Protein AF-A0A0J7KAP9-F1 (afdb_monomer_lite)

Organism: Lasius niger (NCBI:txid67767)

Structure (mmCIF, N/CA/C/O backbone):
data_AF-A0A0J7KAP9-F1
#
_entry.id   AF-A0A0J7KAP9-F1
#
loop_
_atom_site.group_PDB
_atom_site.id
_atom_site.type_symbol
_atom_site.label_atom_id
_atom_site.label_alt_id
_atom_site.label_comp_id
_atom_site.label_asym_id
_atom_site.label_entity_id
_atom_site.label_seq_id
_atom_site.pdbx_PDB_ins_code
_atom_site.Cartn_x
_atom_site.Cartn_y
_atom_site.Cartn_z
_atom_site.occupancy
_atom_site.B_iso_or_equiv
_atom_site.auth_seq_id
_atom_site.auth_comp_id
_atom_site.auth_asym_id
_atom_site.auth_atom_id
_atom_site.pdbx_PDB_model_num
ATOM 1 N N . MET A 1 1 ? 21.475 -1.399 -19.227 1.00 55.06 1 MET A N 1
ATOM 2 C CA . MET A 1 1 ? 21.224 -2.836 -18.909 1.00 55.06 1 MET A CA 1
ATOM 3 C C . MET A 1 1 ? 21.683 -3.877 -19.968 1.00 55.06 1 MET A C 1
ATOM 5 O O . MET A 1 1 ? 21.283 -3.796 -21.127 1.00 55.06 1 MET A O 1
ATOM 9 N N . ASN A 1 2 ? 22.449 -4.912 -19.564 1.00 59.53 2 ASN A N 1
ATOM 10 C CA . ASN A 1 2 ? 22.803 -6.108 -20.377 1.00 59.53 2 ASN A CA 1
ATOM 11 C C . ASN A 1 2 ? 21.546 -6.953 -20.723 1.00 59.53 2 ASN A C 1
ATOM 13 O O . ASN A 1 2 ? 20.653 -7.090 -19.885 1.00 59.53 2 ASN A O 1
ATOM 17 N N . LYS A 1 3 ? 21.489 -7.553 -21.929 1.00 61.97 3 LYS A N 1
ATOM 18 C CA . LYS A 1 3 ? 20.431 -8.476 -22.405 1.00 61.97 3 LYS A CA 1
ATOM 19 C C . LYS A 1 3 ? 19.993 -9.514 -21.360 1.00 61.97 3 LYS A C 1
ATOM 21 O O . LYS A 1 3 ? 18.807 -9.812 -21.276 1.00 61.97 3 LYS A O 1
ATOM 26 N N . GLN A 1 4 ? 20.918 -10.032 -20.551 1.00 55.69 4 GLN A N 1
ATOM 27 C CA . GLN A 1 4 ? 20.610 -11.029 -19.521 1.00 55.69 4 GLN A CA 1
ATOM 28 C C . GLN A 1 4 ? 19.721 -10.476 -18.394 1.00 55.69 4 GLN A C 1
ATOM 30 O O . GLN A 1 4 ? 18.744 -11.119 -18.026 1.00 55.69 4 GLN A O 1
ATOM 35 N N . ARG A 1 5 ? 19.991 -9.259 -17.901 1.00 61.78 5 ARG A N 1
ATOM 36 C CA . ARG A 1 5 ? 19.169 -8.618 -16.857 1.00 61.78 5 ARG A CA 1
ATOM 37 C C . ARG A 1 5 ? 17.787 -8.215 -17.374 1.00 61.78 5 ARG A C 1
ATOM 39 O O . ARG A 1 5 ? 16.811 -8.386 -16.654 1.00 61.78 5 ARG A O 1
ATOM 46 N N . LYS A 1 6 ? 17.685 -7.778 -18.640 1.00 60.56 6 LYS A N 1
ATOM 47 C CA . LYS A 1 6 ? 16.377 -7.528 -19.282 1.00 60.56 6 LYS A CA 1
ATOM 48 C C . LYS A 1 6 ? 15.519 -8.790 -19.286 1.00 60.56 6 LYS A C 1
ATOM 50 O O . LYS A 1 6 ? 14.348 -8.731 -18.946 1.00 60.56 6 LYS A O 1
ATOM 55 N N . ARG A 1 7 ? 16.113 -9.927 -19.658 1.00 62.59 7 ARG A N 1
ATOM 56 C CA . ARG A 1 7 ? 15.404 -11.206 -19.752 1.00 62.59 7 ARG A CA 1
ATOM 57 C C . ARG A 1 7 ? 14.935 -11.720 -18.389 1.00 62.59 7 ARG A C 1
ATOM 59 O O . ARG A 1 7 ? 13.827 -12.226 -18.311 1.00 62.59 7 ARG A O 1
ATOM 66 N N . ILE A 1 8 ? 15.751 -11.556 -17.345 1.00 68.25 8 ILE A N 1
ATOM 67 C CA . ILE A 1 8 ? 15.368 -11.904 -15.968 1.00 68.25 8 ILE A CA 1
ATOM 68 C C . ILE A 1 8 ? 14.196 -11.030 -15.521 1.00 68.25 8 ILE A C 1
ATOM 70 O O . ILE A 1 8 ? 13.169 -11.570 -15.152 1.00 68.25 8 ILE A O 1
ATOM 74 N N . PHE A 1 9 ? 14.291 -9.703 -15.657 1.00 69.06 9 PHE A N 1
ATOM 75 C CA . PHE A 1 9 ? 13.201 -8.805 -15.259 1.00 69.06 9 PHE A CA 1
ATOM 76 C C . PHE A 1 9 ? 11.869 -9.144 -15.942 1.00 69.06 9 PHE A C 1
ATOM 78 O O . PHE A 1 9 ? 10.844 -9.226 -15.278 1.00 69.06 9 PHE A O 1
ATOM 85 N N . MET A 1 10 ? 11.889 -9.376 -17.258 1.00 67.06 10 MET A N 1
ATOM 86 C CA . MET A 1 10 ? 10.682 -9.739 -18.008 1.00 67.06 10 MET A CA 1
ATOM 87 C C . MET A 1 10 ? 10.090 -11.065 -17.514 1.00 67.06 10 MET A C 1
ATOM 89 O O . MET A 1 10 ? 8.879 -11.184 -17.394 1.00 67.06 10 MET A O 1
ATOM 93 N N . HIS A 1 11 ? 10.938 -12.047 -17.195 1.00 70.38 11 HIS A N 1
ATOM 94 C CA . HIS A 1 11 ? 10.494 -13.338 -16.676 1.00 70.38 11 HIS A CA 1
ATOM 95 C C . HIS A 1 11 ? 9.928 -13.248 -15.252 1.00 70.38 11 HIS A C 1
ATOM 97 O O . HIS A 1 11 ? 8.868 -13.806 -14.990 1.00 70.38 11 HIS A O 1
ATOM 103 N N . GLU A 1 12 ? 10.596 -12.518 -14.357 1.00 73.31 12 GLU A N 1
ATOM 104 C CA . GLU A 1 12 ? 10.139 -12.332 -12.975 1.00 73.31 12 GLU A CA 1
ATOM 105 C C . GLU A 1 12 ? 8.820 -11.558 -12.931 1.00 73.31 12 GLU A C 1
ATOM 107 O O . GLU A 1 12 ? 7.891 -11.966 -12.246 1.00 73.31 12 GLU A O 1
ATOM 112 N N . MET A 1 13 ? 8.701 -10.487 -13.720 1.00 73.19 13 MET A N 1
ATOM 113 C CA . MET A 1 13 ? 7.491 -9.666 -13.787 1.00 73.19 13 MET A CA 1
ATOM 114 C C . MET A 1 13 ? 6.291 -10.432 -14.363 1.00 73.19 13 MET A C 1
ATOM 116 O O . MET A 1 13 ? 5.164 -10.225 -13.922 1.00 73.19 13 MET A O 1
ATOM 120 N N . LEU A 1 14 ? 6.523 -11.327 -15.331 1.00 69.25 14 LEU A N 1
ATOM 121 C CA . LEU A 1 14 ? 5.494 -12.233 -15.852 1.00 69.25 14 LEU A CA 1
ATOM 122 C C . LEU A 1 14 ? 4.899 -13.105 -14.741 1.00 69.25 14 LEU A C 1
ATOM 124 O O . LEU A 1 14 ? 3.679 -13.185 -14.618 1.00 69.25 14 LEU A O 1
ATOM 128 N N . LEU A 1 15 ? 5.762 -13.723 -13.931 1.00 70.25 15 LEU A N 1
ATOM 129 C CA . LEU A 1 15 ? 5.352 -14.624 -12.854 1.00 70.25 15 LEU A CA 1
ATOM 130 C C . LEU A 1 15 ? 4.728 -13.874 -11.675 1.00 70.25 15 LEU A C 1
ATOM 132 O O . LEU A 1 15 ? 3.750 -14.334 -11.099 1.00 70.25 15 LEU A O 1
ATOM 136 N N . SER A 1 16 ? 5.282 -12.723 -11.302 1.00 79.81 16 SER A N 1
ATOM 137 C CA . SER A 1 16 ? 4.894 -12.019 -10.080 1.00 79.81 16 SER A CA 1
ATOM 138 C C . SER A 1 16 ? 3.652 -11.142 -10.236 1.00 79.81 16 SER A C 1
ATOM 140 O O . SER A 1 16 ? 2.957 -10.877 -9.257 1.00 79.81 16 SER A O 1
ATOM 142 N N . LEU A 1 17 ? 3.343 -10.672 -11.448 1.00 84.69 17 LEU A N 1
ATOM 143 C CA . LEU A 1 17 ? 2.133 -9.885 -11.704 1.00 84.69 17 LEU A CA 1
ATOM 144 C C . LEU A 1 17 ? 0.917 -10.756 -12.055 1.00 84.69 17 LEU A C 1
ATOM 146 O O . LEU A 1 17 ? -0.184 -10.221 -12.176 1.00 84.69 17 LEU A O 1
ATOM 150 N N . PHE A 1 18 ? 1.100 -12.073 -12.223 1.00 80.00 18 PHE A N 1
ATOM 151 C CA . PHE A 1 18 ? 0.049 -13.071 -12.485 1.00 80.00 18 PHE A CA 1
ATOM 152 C C . PHE A 1 18 ? -0.913 -12.732 -13.640 1.00 80.00 18 PHE A C 1
ATOM 154 O O . PHE A 1 18 ? -2.044 -13.229 -13.714 1.00 80.00 18 PHE A O 1
ATOM 161 N N . TYR A 1 19 ? -0.512 -11.848 -14.559 1.00 79.06 19 TYR A N 1
ATOM 162 C CA . TYR A 1 19 ? -1.392 -11.410 -15.639 1.00 79.06 19 TYR A CA 1
ATOM 163 C C . TYR A 1 19 ? -1.539 -12.491 -16.719 1.00 79.06 19 TYR A C 1
ATOM 165 O O . TYR A 1 19 ? -2.543 -12.516 -17.432 1.00 79.06 19 TYR A O 1
ATOM 173 N N . GLU A 1 20 ? -0.577 -13.412 -16.828 1.00 81.12 20 GLU A N 1
ATOM 174 C CA . GLU A 1 20 ? -0.687 -14.573 -17.710 1.00 81.12 20 GLU A CA 1
ATOM 175 C C . GLU A 1 20 ? -1.825 -15.494 -17.261 1.00 81.12 20 GLU A C 1
ATOM 177 O O . GLU A 1 20 ? -2.680 -15.848 -18.075 1.00 81.12 20 GLU A O 1
ATOM 182 N N . GLU A 1 21 ? -1.895 -15.819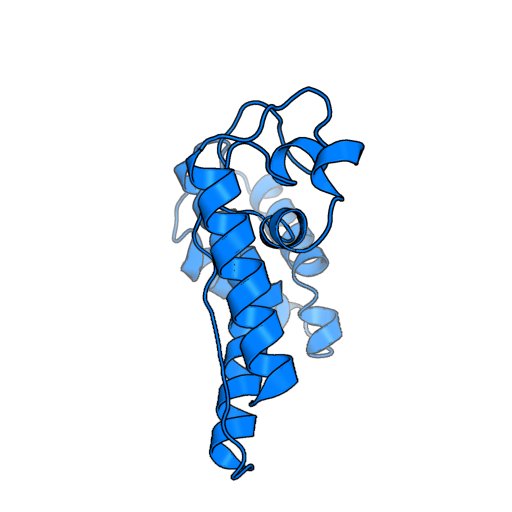 -15.970 1.00 80.06 21 GLU A N 1
ATOM 183 C CA . GLU A 1 21 ? -2.952 -16.636 -15.378 1.00 80.06 21 GLU A CA 1
ATOM 184 C C . GLU A 1 21 ? -4.294 -15.907 -15.413 1.00 80.06 21 GLU A C 1
ATOM 186 O O . GLU A 1 21 ? -5.300 -16.482 -15.845 1.00 80.06 21 GLU A O 1
ATOM 191 N N . ARG A 1 22 ? -4.304 -14.627 -15.014 1.00 78.75 22 ARG A N 1
ATOM 192 C CA . ARG A 1 22 ? -5.512 -13.793 -14.969 1.00 78.75 22 ARG A CA 1
ATOM 193 C C . ARG A 1 22 ? -6.182 -13.681 -16.336 1.00 78.75 22 ARG A C 1
ATOM 195 O O . ARG A 1 22 ? -7.397 -13.841 -16.430 1.00 78.75 22 ARG A O 1
ATOM 202 N N . TYR A 1 23 ? -5.402 -13.442 -17.391 1.00 82.06 23 TYR A N 1
ATOM 203 C CA . TYR A 1 23 ? -5.923 -13.237 -18.747 1.00 82.06 23 TYR A CA 1
ATOM 204 C C . TYR A 1 23 ? -5.770 -14.460 -19.663 1.00 82.06 23 TYR A C 1
ATOM 206 O O . TYR A 1 23 ? -6.131 -14.400 -20.838 1.00 82.06 23 TYR A O 1
ATOM 214 N N . ARG A 1 24 ? -5.280 -15.592 -19.136 1.00 84.12 24 ARG A N 1
ATOM 215 C CA . ARG A 1 24 ? -5.049 -16.853 -19.868 1.00 84.12 24 ARG A CA 1
ATOM 216 C C . ARG A 1 24 ? -4.224 -16.656 -21.145 1.00 84.12 24 ARG A C 1
ATOM 218 O O . ARG A 1 24 ? -4.548 -17.214 -22.198 1.00 84.12 24 ARG A O 1
ATOM 225 N N . LEU A 1 25 ? -3.165 -15.856 -21.057 1.00 81.81 25 LEU A N 1
ATOM 226 C CA . LEU A 1 25 ? -2.352 -15.473 -22.211 1.00 81.81 25 LEU A CA 1
ATOM 227 C C . LEU A 1 25 ? -1.444 -16.624 -22.644 1.00 81.81 25 LEU A C 1
ATOM 229 O O . LEU A 1 25 ? -0.572 -17.054 -21.904 1.00 81.81 25 LEU A O 1
ATOM 233 N N . ARG A 1 26 ? -1.625 -17.123 -23.869 1.00 80.19 26 ARG A N 1
ATOM 234 C CA . ARG A 1 26 ? -0.808 -18.229 -24.412 1.00 80.19 26 ARG A CA 1
ATOM 235 C C . ARG A 1 26 ? 0.227 -17.766 -25.433 1.00 80.19 26 ARG A C 1
ATOM 237 O O . ARG A 1 26 ? 1.193 -18.484 -25.686 1.00 80.19 26 ARG A O 1
ATOM 244 N N . ASP A 1 27 ? 0.017 -16.586 -26.009 1.00 87.62 27 ASP A N 1
ATOM 245 C CA . ASP A 1 27 ? 0.871 -16.021 -27.044 1.00 87.62 27 ASP A CA 1
ATOM 246 C C . ASP A 1 27 ? 2.095 -15.321 -26.436 1.00 87.62 27 ASP A C 1
ATOM 248 O O . ASP A 1 27 ? 1.970 -14.398 -25.631 1.00 87.62 27 ASP A O 1
ATOM 252 N N . ALA A 1 28 ? 3.289 -15.780 -26.813 1.00 84.75 28 ALA A N 1
ATOM 253 C CA . ALA A 1 28 ? 4.538 -15.270 -26.260 1.00 84.75 28 ALA A CA 1
ATOM 254 C C . ALA A 1 28 ? 4.839 -13.831 -26.687 1.00 84.75 28 ALA A C 1
ATOM 256 O O . ALA A 1 28 ? 5.349 -13.061 -25.877 1.00 84.75 28 ALA A O 1
ATOM 257 N N . GLN A 1 29 ? 4.503 -13.465 -27.925 1.00 86.44 29 GLN A N 1
ATOM 258 C CA . GLN A 1 29 ? 4.747 -12.121 -28.430 1.00 86.44 29 GLN A CA 1
ATOM 259 C C . GLN A 1 29 ? 3.874 -11.112 -27.682 1.00 86.44 29 GLN A C 1
ATOM 261 O O . GLN A 1 29 ? 4.368 -10.091 -27.212 1.00 86.44 29 GLN A O 1
ATOM 266 N N . PHE A 1 30 ? 2.598 -11.431 -27.491 1.00 86.50 30 PHE A N 1
ATOM 267 C CA . PHE A 1 30 ? 1.674 -10.578 -26.761 1.00 86.50 30 PHE A CA 1
ATOM 268 C C . PHE A 1 30 ? 2.066 -10.429 -25.282 1.00 86.50 30 PHE A C 1
ATOM 270 O O . PHE A 1 30 ? 1.983 -9.338 -24.717 1.00 86.50 30 PHE A O 1
ATOM 277 N N . ARG A 1 31 ? 2.577 -11.497 -24.650 1.00 85.62 31 ARG A N 1
ATOM 278 C CA . ARG A 1 31 ? 3.150 -11.419 -23.294 1.00 85.62 31 ARG A CA 1
ATOM 279 C C . ARG A 1 31 ? 4.343 -10.465 -23.218 1.00 85.62 31 ARG A C 1
ATOM 281 O O . ARG A 1 31 ? 4.411 -9.672 -22.276 1.00 85.62 31 ARG A O 1
ATOM 288 N N . ASP A 1 32 ? 5.241 -10.519 -24.201 1.00 86.19 32 ASP A N 1
ATOM 289 C CA . ASP A 1 32 ? 6.398 -9.624 -24.292 1.00 86.19 32 ASP A CA 1
ATOM 290 C C . ASP A 1 32 ? 5.975 -8.168 -24.545 1.00 86.19 32 ASP A C 1
ATOM 292 O O . ASP A 1 32 ? 6.578 -7.245 -23.990 1.00 86.19 32 ASP A O 1
ATOM 296 N N . GLU A 1 33 ? 4.923 -7.943 -25.337 1.00 89.56 33 GLU A N 1
ATOM 297 C CA . GLU A 1 33 ? 4.340 -6.619 -25.591 1.00 89.56 33 GLU A CA 1
ATOM 298 C C . GLU A 1 33 ? 3.733 -6.009 -24.319 1.00 89.56 33 GLU A C 1
ATOM 300 O O . GLU A 1 33 ? 4.012 -4.846 -24.002 1.00 89.56 33 GLU A O 1
ATOM 305 N N . ILE A 1 34 ? 2.974 -6.793 -23.546 1.00 89.25 34 ILE A N 1
ATOM 306 C CA . ILE A 1 34 ? 2.421 -6.363 -22.252 1.00 89.25 34 ILE A CA 1
ATOM 307 C C . ILE A 1 34 ? 3.549 -6.033 -21.280 1.00 89.25 34 ILE A C 1
ATOM 309 O O . ILE A 1 34 ? 3.595 -4.926 -20.746 1.00 89.25 34 ILE A O 1
ATOM 313 N N . SER A 1 35 ? 4.498 -6.953 -21.100 1.00 88.25 35 SER A N 1
ATOM 314 C CA . SER A 1 35 ? 5.648 -6.733 -20.225 1.00 88.25 35 SER A CA 1
ATOM 315 C C . SER A 1 35 ? 6.438 -5.479 -20.630 1.00 88.25 35 SER A C 1
ATOM 317 O O . SER A 1 35 ? 6.801 -4.652 -19.793 1.00 88.25 35 SER A O 1
ATOM 319 N N . SER A 1 36 ? 6.671 -5.282 -21.929 1.00 90.12 36 SER A N 1
ATOM 320 C CA . SER A 1 36 ? 7.369 -4.094 -22.430 1.00 90.12 36 SER A CA 1
ATOM 321 C C . SER A 1 36 ? 6.591 -2.809 -22.147 1.00 90.12 36 SER A C 1
ATOM 323 O O . SER A 1 36 ? 7.199 -1.785 -21.829 1.00 90.12 36 SER A O 1
ATOM 325 N N . SER A 1 37 ? 5.261 -2.861 -22.230 1.00 92.94 37 SER A N 1
ATOM 326 C CA . SER A 1 37 ? 4.379 -1.727 -21.943 1.00 92.94 37 SER A CA 1
ATOM 327 C C . SER A 1 37 ? 4.382 -1.368 -20.459 1.00 92.94 37 SER A C 1
ATOM 329 O O . SER A 1 37 ? 4.584 -0.201 -20.130 1.00 92.94 37 SER A O 1
ATOM 331 N N . ILE A 1 38 ? 4.270 -2.362 -19.570 1.00 92.50 38 ILE A N 1
ATOM 332 C CA . ILE A 1 38 ? 4.354 -2.177 -18.112 1.00 92.50 38 ILE A CA 1
ATOM 333 C C . ILE A 1 38 ? 5.710 -1.575 -17.739 1.00 92.50 38 ILE A C 1
ATOM 335 O O . ILE A 1 38 ? 5.777 -0.538 -17.080 1.00 92.50 38 ILE A O 1
ATOM 339 N N . ARG A 1 39 ? 6.807 -2.163 -18.237 1.00 92.25 39 ARG A N 1
ATOM 340 C CA . ARG A 1 39 ? 8.155 -1.641 -17.993 1.00 92.25 39 ARG A CA 1
ATOM 341 C C . ARG A 1 39 ? 8.277 -0.184 -18.430 1.00 92.25 39 ARG A C 1
ATOM 343 O O . ARG A 1 39 ? 8.838 0.628 -17.702 1.00 92.25 39 ARG A O 1
ATOM 350 N N . LYS A 1 40 ? 7.799 0.134 -19.635 1.00 94.75 40 LYS A N 1
ATOM 351 C CA . LYS A 1 40 ? 7.880 1.486 -20.191 1.00 94.75 40 LYS A CA 1
ATOM 352 C C . LYS A 1 40 ? 7.058 2.482 -19.373 1.00 94.75 40 LYS A C 1
ATOM 354 O O . LYS A 1 40 ? 7.496 3.617 -19.238 1.00 94.75 40 LYS A O 1
ATOM 359 N N . PHE A 1 41 ? 5.905 2.075 -18.851 1.00 96.19 41 PHE A N 1
ATOM 360 C CA . PHE A 1 41 ? 5.051 2.936 -18.040 1.00 96.19 41 PHE A CA 1
ATOM 361 C C . PHE A 1 41 ? 5.726 3.330 -16.718 1.00 96.19 41 PHE A C 1
ATOM 363 O O . PHE A 1 41 ? 5.872 4.519 -16.459 1.00 96.19 41 PHE A O 1
ATOM 370 N N . TYR A 1 42 ? 6.213 2.360 -15.936 1.00 95.75 42 TYR A N 1
ATOM 371 C CA . TYR A 1 42 ? 6.782 2.640 -14.607 1.00 95.75 42 TYR A CA 1
ATOM 372 C C . TYR A 1 42 ? 8.255 3.075 -14.634 1.00 95.75 42 TYR A C 1
ATOM 374 O O . TYR A 1 42 ? 8.671 3.895 -13.823 1.00 95.75 42 TYR A O 1
ATOM 382 N N . PHE A 1 43 ? 9.060 2.549 -15.563 1.00 94.38 43 PHE A N 1
ATOM 383 C CA . PHE A 1 43 ? 10.519 2.755 -15.577 1.00 94.38 43 PHE A CA 1
ATOM 384 C C . PHE A 1 43 ? 11.030 3.475 -16.827 1.00 94.38 43 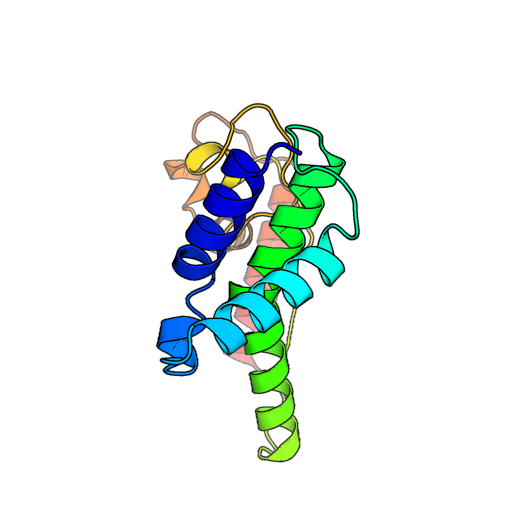PHE A C 1
ATOM 386 O O . PHE A 1 43 ? 12.216 3.791 -16.916 1.00 94.38 43 PHE A O 1
ATOM 393 N N . GLY A 1 44 ? 10.184 3.698 -17.837 1.00 93.19 44 GLY A N 1
ATOM 394 C CA . GLY A 1 44 ? 10.607 4.298 -19.100 1.00 93.19 44 GLY A CA 1
ATOM 395 C C . GLY A 1 44 ? 11.807 3.571 -19.717 1.00 93.19 44 GLY A C 1
ATOM 396 O O . GLY A 1 44 ? 11.764 2.371 -20.011 1.00 93.19 44 GLY A O 1
ATOM 397 N N . SER A 1 45 ? 12.888 4.321 -19.933 1.00 89.75 45 SER A N 1
ATOM 398 C CA . SER A 1 45 ? 14.169 3.813 -20.437 1.00 89.75 45 SER A CA 1
ATOM 399 C C . SER A 1 45 ? 15.230 3.599 -19.356 1.00 89.75 45 SER A C 1
ATOM 401 O O . SER A 1 45 ? 16.346 3.207 -19.695 1.00 89.75 45 SER A O 1
ATOM 403 N N . GLU A 1 46 ? 14.914 3.866 -18.092 1.00 87.94 46 GLU A N 1
ATOM 404 C CA . GLU A 1 46 ? 15.872 3.805 -16.990 1.00 87.94 46 GLU A CA 1
ATOM 405 C C . GLU A 1 46 ? 16.205 2.359 -16.614 1.00 87.94 46 GLU A C 1
ATOM 407 O O . GLU A 1 46 ? 15.442 1.417 -16.873 1.00 87.94 46 GLU A O 1
ATOM 412 N N . ASP A 1 47 ? 17.392 2.171 -16.041 1.00 85.50 47 ASP A N 1
ATOM 413 C CA . ASP A 1 47 ? 17.787 0.887 -15.478 1.00 85.50 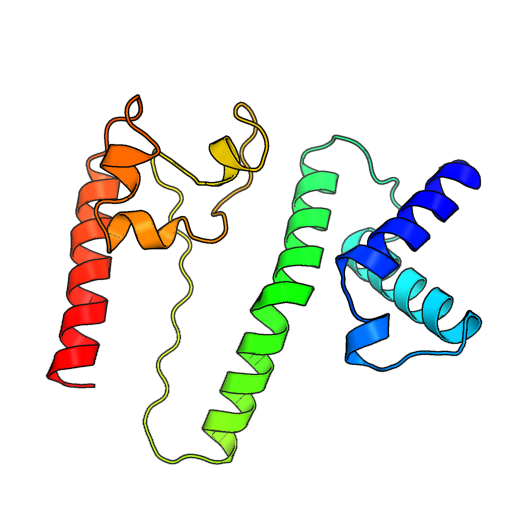47 ASP A CA 1
ATOM 414 C C . ASP A 1 47 ? 17.085 0.701 -14.118 1.00 85.50 47 ASP A C 1
ATOM 416 O O . ASP A 1 47 ? 16.810 1.661 -13.409 1.00 85.50 47 ASP A O 1
ATOM 420 N N . ILE A 1 48 ? 16.754 -0.547 -13.775 1.00 88.06 48 ILE A N 1
ATOM 421 C CA . ILE A 1 48 ? 16.199 -0.879 -12.455 1.00 88.06 48 ILE A CA 1
ATOM 422 C C . ILE A 1 48 ? 17.382 -1.259 -11.574 1.00 88.06 48 ILE A C 1
ATOM 424 O O . ILE A 1 48 ? 18.052 -2.264 -11.841 1.00 88.06 48 ILE A O 1
ATOM 428 N N . ASP A 1 49 ? 17.658 -0.426 -10.580 1.00 88.94 49 ASP A N 1
ATOM 429 C CA . ASP A 1 49 ? 18.758 -0.573 -9.635 1.00 88.94 49 ASP A CA 1
ATOM 430 C C . ASP A 1 49 ? 18.250 -0.551 -8.183 1.00 88.94 49 ASP A C 1
ATOM 432 O O . ASP A 1 49 ? 17.059 -0.718 -7.924 1.00 88.94 49 ASP A O 1
ATOM 436 N N . GLU A 1 50 ? 19.164 -0.422 -7.222 1.00 87.69 50 GLU A N 1
ATOM 437 C CA . GLU A 1 50 ? 18.843 -0.431 -5.790 1.00 87.69 50 GLU A CA 1
ATOM 438 C C . GLU A 1 50 ? 18.495 0.959 -5.234 1.00 87.69 50 GLU A C 1
ATOM 440 O O . GLU A 1 50 ? 18.405 1.121 -4.012 1.00 87.69 50 GLU A O 1
ATOM 445 N N . SER A 1 51 ? 18.321 1.963 -6.101 1.00 92.44 51 SER A N 1
ATOM 446 C CA . SER A 1 51 ? 17.953 3.317 -5.689 1.00 92.44 51 SER A CA 1
ATOM 447 C C . SER A 1 51 ? 16.557 3.373 -5.066 1.00 92.44 51 SER A C 1
ATOM 449 O O . SER A 1 51 ? 15.696 2.515 -5.283 1.00 92.44 51 SER A O 1
ATOM 451 N N . ASP A 1 52 ? 16.316 4.427 -4.288 1.00 92.06 52 ASP A N 1
ATOM 452 C CA . ASP A 1 52 ? 14.991 4.722 -3.742 1.00 92.06 52 ASP A CA 1
ATOM 453 C C . ASP A 1 52 ? 13.968 4.964 -4.851 1.00 92.06 52 ASP A C 1
ATOM 455 O O . ASP A 1 52 ? 12.855 4.451 -4.782 1.00 92.06 52 ASP A O 1
ATOM 459 N N . GLU A 1 53 ? 14.365 5.659 -5.915 1.00 94.12 53 GLU A N 1
ATOM 460 C CA . GLU A 1 53 ? 13.506 5.925 -7.065 1.00 94.12 53 GLU A CA 1
ATOM 461 C C . GLU A 1 53 ? 13.071 4.634 -7.772 1.00 94.12 53 GLU A C 1
ATOM 463 O O . GLU A 1 53 ? 11.878 4.423 -7.999 1.00 94.12 53 GLU A O 1
ATOM 468 N N . ALA A 1 54 ? 14.015 3.738 -8.082 1.00 92.94 54 ALA A N 1
ATOM 469 C CA . ALA A 1 54 ? 13.689 2.451 -8.690 1.00 92.94 54 ALA A CA 1
ATOM 470 C C . ALA A 1 54 ? 12.803 1.604 -7.764 1.00 92.94 54 ALA A C 1
ATOM 472 O O . ALA A 1 54 ? 11.865 0.958 -8.234 1.00 92.94 54 ALA A O 1
ATOM 473 N N . ARG A 1 55 ? 13.048 1.646 -6.449 1.00 91.94 55 ARG A N 1
ATOM 474 C CA . ARG A 1 55 ? 12.234 0.939 -5.456 1.00 91.94 55 ARG A CA 1
ATOM 475 C C . ARG A 1 55 ? 10.792 1.444 -5.425 1.00 91.94 55 ARG A C 1
ATOM 477 O O . ARG A 1 55 ? 9.889 0.618 -5.498 1.00 91.94 55 ARG A O 1
ATOM 484 N N . PHE A 1 56 ? 10.560 2.754 -5.353 1.00 94.56 56 PHE A N 1
ATOM 485 C CA . PHE A 1 56 ? 9.197 3.295 -5.346 1.00 94.56 56 PHE A CA 1
ATOM 486 C C . PHE A 1 56 ? 8.457 3.017 -6.659 1.00 94.56 56 PHE A C 1
ATOM 488 O O . PHE A 1 56 ? 7.302 2.617 -6.613 1.00 94.56 56 PHE A O 1
ATOM 495 N N . LYS A 1 57 ? 9.136 3.048 -7.814 1.00 96.00 57 LYS A N 1
ATOM 496 C CA . LYS A 1 57 ? 8.539 2.617 -9.095 1.00 96.00 57 LYS A CA 1
ATOM 497 C C . LYS A 1 57 ? 8.113 1.144 -9.094 1.00 96.00 57 LYS A C 1
ATOM 499 O O . LYS A 1 57 ? 7.089 0.795 -9.676 1.00 96.00 57 LYS A O 1
ATOM 504 N N . VAL A 1 58 ? 8.886 0.265 -8.446 1.00 92.62 58 VAL A N 1
ATOM 505 C CA . VAL A 1 58 ? 8.489 -1.140 -8.241 1.00 92.62 58 VAL A CA 1
ATOM 506 C C . VAL A 1 58 ? 7.276 -1.227 -7.310 1.00 92.62 58 VAL A C 1
ATOM 508 O O . VAL A 1 58 ? 6.347 -1.973 -7.612 1.00 92.62 58 VAL A O 1
ATOM 511 N N . ILE A 1 59 ? 7.268 -0.468 -6.210 1.00 94.00 59 ILE A N 1
ATOM 512 C CA . ILE A 1 59 ? 6.146 -0.423 -5.260 1.00 94.00 59 ILE A CA 1
ATOM 513 C C . ILE A 1 59 ? 4.865 0.029 -5.967 1.00 94.00 59 ILE A C 1
ATOM 515 O O . ILE A 1 59 ? 3.852 -0.655 -5.840 1.00 94.00 59 ILE A O 1
ATOM 519 N N . ASP A 1 60 ? 4.911 1.102 -6.757 1.00 96.38 60 ASP A N 1
ATOM 520 C CA . ASP A 1 60 ? 3.762 1.607 -7.518 1.00 96.38 60 ASP A CA 1
ATOM 521 C C . ASP A 1 60 ? 3.232 0.543 -8.489 1.00 96.38 60 ASP A C 1
ATOM 523 O O . ASP A 1 60 ? 2.038 0.246 -8.506 1.00 96.38 60 ASP A O 1
ATOM 527 N N . MET A 1 61 ? 4.131 -0.114 -9.232 1.00 95.50 61 MET A N 1
ATOM 528 C CA . MET A 1 61 ? 3.774 -1.176 -10.176 1.00 95.50 61 MET A CA 1
ATOM 529 C C . MET A 1 61 ? 3.021 -2.334 -9.511 1.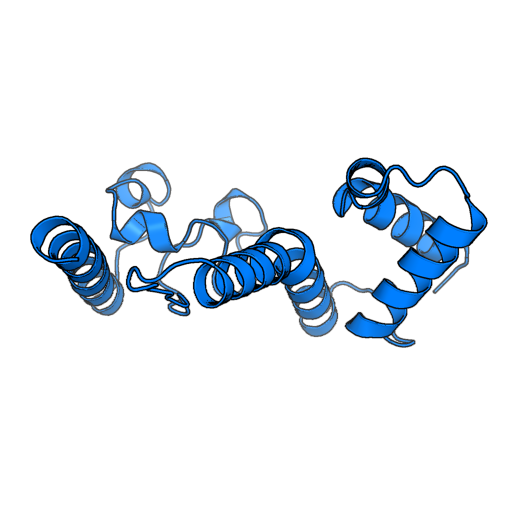00 95.50 61 MET A C 1
ATOM 531 O O . MET A 1 61 ? 2.003 -2.789 -10.034 1.00 95.50 61 MET A O 1
ATOM 535 N N . TYR A 1 62 ? 3.507 -2.831 -8.370 1.00 93.44 62 TYR A N 1
ATOM 536 C CA . TYR A 1 62 ? 2.828 -3.916 -7.658 1.00 93.44 62 TYR A CA 1
ATOM 537 C C . TYR A 1 62 ? 1.561 -3.445 -6.944 1.00 93.44 62 TYR A C 1
ATOM 539 O O . TYR A 1 62 ? 0.573 -4.176 -6.944 1.00 93.44 62 TYR A O 1
ATOM 547 N N . SER A 1 63 ? 1.557 -2.232 -6.386 1.00 95.50 63 SER A N 1
ATOM 548 C CA . SER A 1 63 ? 0.376 -1.655 -5.733 1.00 95.50 63 SER A CA 1
ATOM 549 C C . SER A 1 63 ? -0.785 -1.542 -6.7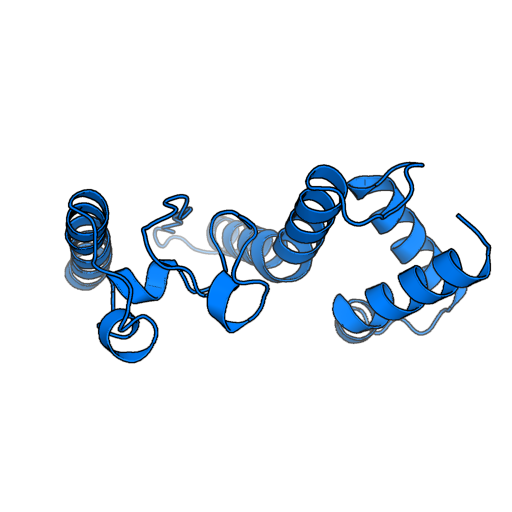19 1.00 95.50 63 SER A C 1
ATOM 551 O O . SER A 1 63 ? -1.902 -1.965 -6.414 1.00 95.50 63 SER A O 1
ATOM 553 N N . ASP A 1 64 ? -0.508 -1.079 -7.939 1.00 95.62 64 ASP A N 1
ATOM 554 C CA . ASP A 1 64 ? -1.505 -0.989 -9.002 1.00 95.62 64 ASP A CA 1
ATOM 555 C C . ASP A 1 64 ? -2.005 -2.357 -9.459 1.00 95.62 64 ASP A C 1
ATOM 557 O O . ASP A 1 64 ? -3.216 -2.571 -9.564 1.00 95.62 64 ASP A O 1
ATOM 561 N N . ALA A 1 65 ? -1.084 -3.291 -9.706 1.00 92.25 65 ALA A N 1
ATOM 562 C CA . ALA A 1 65 ? -1.421 -4.603 -10.243 1.00 92.25 65 ALA A CA 1
ATOM 563 C C . ALA A 1 65 ? -2.191 -5.487 -9.251 1.00 92.25 65 ALA A C 1
ATOM 565 O O . ALA A 1 65 ? -3.105 -6.209 -9.658 1.00 92.25 65 ALA A O 1
ATOM 566 N N . TRP A 1 66 ? -1.814 -5.464 -7.971 1.00 91.81 66 TRP A N 1
ATOM 567 C CA . TRP A 1 66 ? -2.367 -6.370 -6.962 1.00 91.81 66 TRP A CA 1
ATOM 568 C C . TRP A 1 66 ? -3.566 -5.776 -6.219 1.00 91.81 66 TRP A C 1
ATOM 570 O O . TRP A 1 66 ? -4.465 -6.531 -5.849 1.00 91.81 66 TRP A O 1
ATOM 580 N N . PHE A 1 67 ? -3.618 -4.451 -6.031 1.00 94.19 67 PHE A N 1
ATOM 581 C CA . PHE A 1 67 ? -4.613 -3.815 -5.161 1.00 94.19 67 PHE A CA 1
ATOM 582 C C . PHE A 1 67 ? -5.414 -2.708 -5.856 1.00 94.19 67 PHE A C 1
ATOM 584 O O . PHE A 1 67 ? -6.643 -2.814 -5.942 1.00 94.19 67 PHE A O 1
ATOM 591 N N . ASN A 1 68 ? -4.763 -1.660 -6.376 1.00 95.44 68 ASN A N 1
ATOM 592 C CA . ASN A 1 68 ? -5.470 -0.435 -6.772 1.00 95.44 68 ASN A CA 1
ATOM 593 C C . ASN A 1 68 ? -6.382 -0.653 -7.979 1.00 95.44 68 ASN A C 1
ATOM 595 O O . ASN A 1 68 ? -7.540 -0.242 -7.939 1.00 95.44 68 ASN A O 1
ATOM 599 N N . HIS A 1 69 ? -5.905 -1.319 -9.039 1.00 93.81 69 HIS A N 1
ATOM 600 C CA . HIS A 1 69 ? -6.716 -1.507 -10.244 1.00 93.81 69 HIS A CA 1
ATOM 601 C C . HIS A 1 69 ? -7.958 -2.360 -9.956 1.00 93.81 69 HIS A C 1
ATOM 603 O O . HIS A 1 69 ? -9.063 -1.979 -10.325 1.00 93.81 69 HIS A O 1
ATOM 609 N N . GLY A 1 70 ? -7.804 -3.473 -9.231 1.00 93.81 70 GLY A N 1
ATOM 610 C CA . GLY A 1 70 ? -8.940 -4.319 -8.850 1.00 93.81 70 GLY A CA 1
ATOM 611 C C . GLY A 1 70 ? -9.960 -3.583 -7.976 1.00 93.81 70 GLY A C 1
ATOM 612 O O . GLY A 1 70 ? -11.161 -3.706 -8.202 1.00 93.81 70 GLY A O 1
ATOM 613 N N . THR A 1 71 ? -9.480 -2.779 -7.025 1.00 96.19 71 THR A N 1
ATOM 614 C CA . THR A 1 71 ? -10.332 -1.949 -6.162 1.00 96.19 71 THR A CA 1
ATOM 615 C C . THR A 1 71 ? -11.073 -0.885 -6.969 1.00 96.19 71 THR A C 1
ATOM 617 O O . THR A 1 71 ? -12.276 -0.709 -6.794 1.00 96.19 71 THR A O 1
ATOM 620 N N . HIS A 1 72 ? -10.384 -0.213 -7.895 1.00 95.81 72 HIS A N 1
ATOM 621 C CA . HIS A 1 72 ? -10.982 0.782 -8.777 1.00 95.81 72 HIS A CA 1
ATOM 622 C C . HIS A 1 72 ? -12.109 0.185 -9.626 1.00 95.81 72 HIS A C 1
ATOM 624 O O . HIS A 1 72 ? -13.220 0.711 -9.599 1.00 95.81 72 HIS A O 1
ATOM 630 N N . GLU A 1 73 ? -11.850 -0.928 -10.319 1.00 95.81 73 GLU A N 1
ATOM 631 C CA . GLU A 1 73 ? -12.855 -1.611 -11.145 1.00 95.81 73 GLU A CA 1
ATOM 632 C C . GLU A 1 73 ? -14.070 -2.031 -10.308 1.00 95.81 73 GLU A C 1
ATOM 634 O O . GLU A 1 73 ? -15.208 -1.785 -10.700 1.00 95.81 73 GLU A O 1
ATOM 639 N N . ALA A 1 74 ? -13.848 -2.591 -9.112 1.00 95.88 74 ALA A N 1
ATOM 640 C CA . ALA A 1 74 ? -14.934 -2.982 -8.215 1.00 95.88 74 ALA A CA 1
ATOM 641 C C . ALA A 1 74 ? -15.803 -1.786 -7.792 1.00 95.88 74 ALA A C 1
ATOM 643 O O . ALA A 1 74 ? -17.029 -1.883 -7.795 1.00 95.88 74 ALA A O 1
ATOM 644 N N . ILE A 1 75 ? -15.187 -0.645 -7.467 1.00 96.12 75 ILE A N 1
ATOM 645 C CA . ILE A 1 75 ? -15.913 0.584 -7.120 1.00 96.12 75 ILE A CA 1
ATOM 646 C C . ILE A 1 75 ? -16.734 1.087 -8.312 1.00 96.12 75 ILE A C 1
ATOM 648 O O . ILE A 1 75 ? -17.900 1.433 -8.127 1.00 96.12 75 ILE A O 1
ATOM 652 N N . GLN A 1 76 ? -16.164 1.110 -9.524 1.00 96.19 76 GLN A N 1
ATOM 653 C CA . GLN A 1 76 ? -16.900 1.520 -10.728 1.00 96.19 76 GLN A CA 1
ATOM 654 C C . GLN A 1 76 ? -18.119 0.619 -10.968 1.00 96.19 76 GLN A C 1
ATOM 656 O O . GLN A 1 76 ? -19.219 1.122 -11.199 1.00 96.19 76 GLN A O 1
ATOM 661 N N . GLU A 1 77 ? -17.951 -0.698 -10.838 1.00 97.00 77 GLU A N 1
ATOM 662 C CA . GLU A 1 77 ? -19.042 -1.665 -10.978 1.00 97.00 77 GLU A CA 1
ATOM 663 C C . GLU A 1 77 ? -20.123 -1.489 -9.901 1.00 97.00 77 GLU A C 1
ATOM 665 O O . GLU A 1 77 ? -21.315 -1.541 -10.213 1.00 97.00 77 GLU A O 1
ATOM 670 N N . PHE A 1 78 ? -19.750 -1.234 -8.641 1.00 96.56 78 PHE A N 1
ATOM 671 C CA . PHE A 1 78 ? -20.731 -0.974 -7.585 1.00 96.56 78 PHE A CA 1
ATOM 672 C C . PHE A 1 78 ? -21.513 0.314 -7.831 1.00 96.56 78 PHE A C 1
ATOM 674 O O . PHE A 1 78 ? -22.738 0.299 -7.733 1.00 96.56 78 PHE A O 1
ATOM 681 N N . ILE A 1 79 ? -20.839 1.400 -8.215 1.00 95.38 79 ILE A N 1
ATOM 682 C CA . ILE A 1 79 ? -21.495 2.681 -8.509 1.00 95.38 79 ILE A CA 1
ATOM 683 C C . ILE A 1 79 ? -22.446 2.557 -9.708 1.00 95.38 79 ILE A C 1
ATOM 685 O O . ILE A 1 79 ? -23.520 3.155 -9.705 1.00 95.38 79 ILE A O 1
ATOM 689 N N . ALA A 1 80 ? -22.073 1.788 -10.733 1.00 96.38 80 ALA A N 1
ATOM 690 C CA . ALA A 1 80 ? -22.891 1.627 -11.932 1.00 96.38 80 ALA A CA 1
ATOM 691 C C . ALA A 1 80 ? -24.136 0.754 -11.706 1.00 96.38 80 ALA A C 1
ATOM 693 O O . ALA A 1 80 ? -25.167 0.981 -12.342 1.00 96.38 80 ALA A O 1
ATOM 694 N N . ASN A 1 81 ? -24.046 -0.245 -10.822 1.00 96.94 81 ASN A N 1
ATOM 695 C CA . ASN A 1 81 ? -25.048 -1.310 -10.731 1.00 96.94 81 ASN A CA 1
ATOM 696 C C . ASN A 1 81 ? -25.797 -1.378 -9.392 1.00 96.94 81 ASN A C 1
ATOM 698 O O . ASN A 1 81 ? -26.742 -2.161 -9.273 1.00 96.94 81 ASN A O 1
ATOM 702 N N . GLN A 1 82 ? -25.402 -0.606 -8.377 1.00 94.38 82 GLN A N 1
ATOM 703 C CA . GLN A 1 82 ? -26.028 -0.630 -7.054 1.00 94.38 82 GLN A CA 1
ATOM 704 C C . GLN A 1 82 ? -26.532 0.748 -6.629 1.00 94.38 82 GLN A C 1
ATOM 706 O O . GLN A 1 82 ? -26.012 1.785 -7.022 1.00 94.38 82 GLN A O 1
ATOM 711 N N . THR A 1 83 ? -27.567 0.747 -5.789 1.00 94.31 83 THR A N 1
ATOM 712 C CA . THR A 1 83 ? -28.123 1.963 -5.177 1.00 94.31 83 THR A CA 1
ATOM 713 C C . THR A 1 83 ? -27.654 2.172 -3.739 1.00 94.31 83 THR A C 1
ATOM 715 O O . THR A 1 83 ? -27.944 3.211 -3.151 1.00 94.31 83 THR A O 1
ATOM 718 N N . SER A 1 84 ? -26.995 1.173 -3.148 1.00 94.19 84 SER A N 1
ATOM 719 C CA . SER A 1 84 ? -26.450 1.261 -1.794 1.00 94.19 84 SER A CA 1
ATOM 720 C C . SER A 1 84 ? -25.265 2.234 -1.753 1.00 94.19 84 SER A C 1
ATOM 722 O O . SER A 1 84 ? -24.510 2.295 -2.727 1.00 94.19 84 SER A O 1
ATOM 724 N N . PRO A 1 85 ? -25.060 2.971 -0.646 1.00 94.00 85 PRO A N 1
ATOM 725 C CA . PRO A 1 85 ? -23.863 3.786 -0.468 1.00 94.00 85 PRO A CA 1
ATOM 726 C C . PRO A 1 85 ? -22.584 2.945 -0.572 1.00 94.00 85 PRO A C 1
ATOM 728 O O . PRO A 1 85 ? -22.518 1.832 -0.049 1.00 94.00 85 PRO A O 1
ATOM 731 N N . VAL A 1 86 ? -21.563 3.495 -1.231 1.00 94.88 86 VAL A N 1
ATOM 732 C CA . VAL A 1 86 ? -20.227 2.898 -1.334 1.00 94.88 86 VAL A CA 1
ATOM 733 C C . VAL A 1 86 ? -19.251 3.790 -0.579 1.00 94.88 86 VAL A C 1
ATOM 735 O O . VAL A 1 86 ? -19.098 4.964 -0.915 1.00 94.88 86 VAL A O 1
ATOM 738 N N . TYR A 1 87 ? -18.577 3.221 0.419 1.00 94.62 87 TYR A N 1
ATOM 739 C CA . TYR A 1 87 ? -17.539 3.897 1.191 1.00 94.62 87 TYR A CA 1
ATOM 740 C C . TYR A 1 87 ? -16.174 3.334 0.814 1.00 94.62 87 TYR A C 1
ATOM 742 O O . TYR A 1 87 ? -15.969 2.122 0.788 1.00 94.62 87 TYR A O 1
ATOM 750 N N . TYR A 1 88 ? -15.238 4.226 0.516 1.00 94.25 88 TYR A N 1
ATOM 751 C CA . TYR A 1 88 ? -13.870 3.891 0.149 1.00 94.25 88 TYR A CA 1
ATOM 752 C C . TYR A 1 88 ? -12.925 4.795 0.934 1.00 94.25 88 TYR A C 1
ATOM 754 O O . TYR A 1 88 ? -13.121 6.011 0.960 1.00 94.25 88 TYR A O 1
ATOM 762 N N . TYR A 1 89 ? -11.908 4.210 1.564 1.00 94.88 89 TYR A N 1
ATOM 763 C CA . TYR A 1 89 ? -10.858 4.959 2.244 1.00 94.88 89 TYR A CA 1
ATOM 764 C C . TYR A 1 89 ? -9.494 4.636 1.643 1.00 94.88 89 TYR A C 1
ATOM 766 O O . TYR A 1 89 ? -9.251 3.539 1.145 1.00 94.88 89 TYR A O 1
ATOM 774 N N . TYR A 1 90 ? -8.593 5.610 1.730 1.00 95.44 90 TYR A N 1
ATOM 775 C CA . TYR A 1 90 ? -7.191 5.462 1.370 1.00 95.44 90 TYR A CA 1
ATOM 776 C C . TYR A 1 90 ? -6.345 5.677 2.622 1.00 95.44 90 TYR A C 1
ATOM 778 O O . TYR A 1 90 ? -6.313 6.778 3.176 1.00 95.44 90 TYR A O 1
ATOM 786 N N . PHE A 1 91 ? -5.702 4.614 3.100 1.00 97.12 91 PHE A N 1
ATOM 787 C CA . PHE A 1 91 ? -4.878 4.669 4.301 1.00 97.12 91 PHE A CA 1
ATOM 788 C C . PHE A 1 91 ? -3.456 5.108 3.937 1.00 97.12 91 PHE A C 1
ATOM 790 O O . PHE A 1 91 ? -2.742 4.407 3.226 1.00 97.12 91 PHE A O 1
ATOM 797 N N . ALA A 1 92 ? -3.057 6.289 4.412 1.00 96.56 92 ALA A N 1
ATOM 798 C CA . ALA A 1 92 ? -1.790 6.934 4.050 1.00 96.56 92 ALA A CA 1
ATOM 799 C C . ALA A 1 92 ? -0.901 7.256 5.262 1.00 96.56 92 ALA A C 1
ATOM 801 O O . ALA A 1 92 ? 0.081 7.989 5.139 1.00 96.56 92 ALA A O 1
ATOM 802 N N . TYR A 1 93 ? -1.248 6.739 6.442 1.00 97.56 93 TYR A N 1
ATOM 803 C CA . TYR A 1 93 ? -0.481 6.978 7.655 1.00 97.56 93 TYR A CA 1
ATOM 804 C C . TYR A 1 93 ? 0.662 5.969 7.785 1.00 97.56 93 TYR A C 1
ATOM 806 O O . TYR A 1 93 ? 0.436 4.761 7.835 1.00 97.56 93 TYR A O 1
ATOM 814 N N . ARG A 1 94 ? 1.898 6.473 7.868 1.00 96.19 94 ARG A N 1
ATOM 815 C CA . ARG A 1 94 ? 3.077 5.666 8.185 1.00 96.19 94 ARG A CA 1
ATOM 816 C C . ARG A 1 94 ? 3.375 5.779 9.673 1.00 96.19 94 ARG A C 1
ATOM 818 O O . ARG A 1 94 ? 3.953 6.777 10.095 1.00 96.19 94 ARG A O 1
ATOM 825 N N . GLY A 1 95 ? 2.997 4.768 10.444 1.00 94.81 95 GLY A N 1
ATOM 826 C CA . GLY A 1 95 ? 3.275 4.769 11.876 1.00 94.81 95 GLY A CA 1
ATOM 827 C C . GLY A 1 95 ? 4.632 4.213 12.260 1.00 94.81 95 GLY A C 1
ATOM 828 O O . GLY A 1 95 ? 5.485 3.962 11.400 1.00 94.81 95 GLY A O 1
ATOM 829 N N . SER A 1 96 ? 4.816 4.016 13.567 1.00 94.12 96 SER A N 1
ATOM 830 C CA . SER A 1 96 ? 6.108 3.628 14.153 1.00 94.12 96 SER A CA 1
ATOM 831 C C . SER A 1 96 ? 6.569 2.243 13.703 1.00 94.12 96 SER A C 1
ATOM 833 O O . SER A 1 96 ? 7.760 2.029 13.479 1.00 94.12 96 SER A O 1
ATOM 835 N N . ALA A 1 97 ? 5.630 1.319 13.494 1.00 93.81 97 ALA A N 1
ATOM 836 C CA . ALA A 1 97 ? 5.887 -0.023 12.989 1.00 93.81 97 ALA A CA 1
ATOM 837 C C . ALA A 1 97 ? 5.231 -0.249 11.620 1.00 93.81 97 ALA A C 1
ATOM 839 O O . ALA A 1 97 ? 4.247 0.398 11.262 1.00 93.81 97 ALA A O 1
ATOM 840 N N . SER A 1 98 ? 5.794 -1.169 10.837 1.00 94.56 98 SER A N 1
ATOM 841 C CA . SER A 1 98 ? 5.244 -1.562 9.537 1.00 94.56 98 SER A CA 1
ATOM 842 C C . SER A 1 98 ? 5.595 -2.998 9.214 1.00 94.56 98 SER A C 1
ATOM 844 O O . SER A 1 98 ? 6.704 -3.453 9.488 1.00 94.56 98 SER A O 1
ATOM 846 N N . PHE A 1 99 ? 4.685 -3.685 8.539 1.00 94.06 99 PHE A N 1
ATOM 847 C CA . PHE A 1 99 ? 4.905 -5.015 7.991 1.00 94.06 99 PHE A CA 1
ATOM 848 C C . PHE A 1 99 ? 6.029 -5.052 6.950 1.00 94.06 99 PHE A C 1
ATOM 850 O O . PHE A 1 99 ? 6.589 -6.125 6.708 1.00 94.06 99 PHE A O 1
ATOM 857 N N . SER A 1 100 ? 6.444 -3.904 6.397 1.00 93.25 100 SER A N 1
ATOM 858 C CA . SER A 1 100 ? 7.630 -3.843 5.541 1.00 93.25 100 SER A CA 1
ATOM 859 C C . SER A 1 100 ? 8.902 -4.289 6.266 1.00 93.25 100 SER A C 1
ATOM 861 O O . SER A 1 100 ? 9.792 -4.816 5.611 1.00 93.25 100 SER A O 1
ATOM 863 N N . SER A 1 101 ? 8.995 -4.128 7.593 1.00 91.25 101 SER A N 1
ATOM 864 C CA . SER A 1 101 ? 10.154 -4.602 8.364 1.00 91.25 101 SER A CA 1
ATOM 865 C C . SER A 1 101 ? 10.151 -6.120 8.585 1.00 91.25 101 SER A C 1
ATOM 867 O O . SER A 1 101 ? 11.199 -6.695 8.859 1.00 91.25 101 SER A O 1
ATOM 869 N N . ILE A 1 102 ? 8.993 -6.777 8.447 1.00 89.56 102 ILE A N 1
ATOM 870 C CA . ILE A 1 102 ? 8.843 -8.234 8.592 1.00 89.56 102 ILE A CA 1
ATOM 871 C C . ILE A 1 102 ? 9.047 -8.939 7.250 1.00 89.56 102 ILE A C 1
ATOM 873 O O . ILE A 1 102 ? 9.721 -9.965 7.185 1.00 89.56 102 ILE A O 1
ATOM 877 N N . PHE A 1 103 ? 8.441 -8.414 6.182 1.00 86.94 103 PHE A N 1
ATOM 878 C CA . PHE A 1 103 ? 8.440 -9.055 4.862 1.00 86.94 103 PHE A CA 1
ATOM 879 C C . PHE A 1 103 ? 9.466 -8.477 3.883 1.00 86.94 103 PHE A C 1
ATOM 881 O O . PHE A 1 103 ? 9.721 -9.081 2.842 1.00 86.94 103 PHE A O 1
ATOM 888 N N . GLY A 1 104 ? 10.016 -7.304 4.187 1.00 83.62 104 GLY A N 1
ATOM 889 C CA . GLY A 1 104 ? 10.967 -6.590 3.346 1.00 83.62 104 GLY A CA 1
ATOM 890 C C . GLY A 1 104 ? 12.310 -6.404 4.040 1.00 83.62 104 GLY A C 1
ATOM 891 O O . GLY A 1 104 ? 12.923 -7.360 4.508 1.00 83.62 104 GLY A O 1
ATOM 892 N N . ASP A 1 105 ? 12.775 -5.160 4.056 1.00 83.06 105 ASP A N 1
ATOM 893 C CA . ASP A 1 105 ? 14.014 -4.745 4.706 1.00 83.06 105 ASP A CA 1
ATOM 894 C C . ASP A 1 105 ? 13.700 -3.892 5.943 1.00 83.06 105 ASP A C 1
ATOM 896 O O . ASP A 1 105 ? 12.759 -3.095 5.950 1.00 83.06 105 ASP A O 1
ATOM 900 N N . THR A 1 106 ? 14.497 -4.072 6.994 1.00 83.94 106 THR A N 1
ATOM 901 C CA . THR A 1 106 ? 14.332 -3.386 8.280 1.00 83.94 106 THR A CA 1
ATOM 902 C C . THR A 1 106 ? 14.892 -1.968 8.280 1.00 83.94 106 THR A C 1
ATOM 904 O O . THR A 1 106 ? 14.564 -1.194 9.175 1.00 83.94 106 THR A O 1
ATOM 907 N N . GLU A 1 107 ? 15.753 -1.621 7.320 1.00 86.12 107 GLU A N 1
ATOM 908 C CA . GLU A 1 107 ? 16.464 -0.338 7.312 1.00 86.12 107 GLU A CA 1
ATOM 909 C C . GLU A 1 107 ? 15.779 0.718 6.440 1.00 86.12 107 GLU A C 1
ATOM 911 O O . GLU A 1 107 ? 15.724 1.898 6.797 1.00 86.12 107 GLU A O 1
ATOM 916 N N . ARG A 1 108 ? 15.262 0.319 5.276 1.00 90.44 108 ARG A N 1
ATOM 917 C CA . ARG A 1 108 ? 14.701 1.252 4.296 1.00 90.44 108 ARG A CA 1
ATOM 918 C C . ARG A 1 108 ? 13.242 1.587 4.579 1.00 90.44 108 ARG A C 1
ATOM 920 O O . ARG A 1 108 ? 12.444 0.772 5.032 1.00 90.44 108 ARG A O 1
ATOM 927 N N . ASN A 1 109 ? 12.864 2.805 4.200 1.00 91.31 109 ASN A N 1
ATOM 928 C CA . ASN A 1 109 ? 11.469 3.222 4.178 1.00 91.31 109 ASN A CA 1
ATOM 929 C C . ASN A 1 109 ? 10.805 2.802 2.853 1.00 91.31 109 ASN A C 1
ATOM 931 O O . ASN A 1 109 ? 11.281 3.159 1.768 1.00 91.31 109 ASN A O 1
ATOM 935 N N . TYR A 1 110 ? 9.701 2.060 2.965 1.00 93.75 110 TYR A N 1
ATOM 936 C CA . TYR A 1 110 ? 8.863 1.580 1.859 1.00 93.75 110 TYR A CA 1
ATOM 937 C C . TYR A 1 110 ? 7.524 2.331 1.756 1.00 93.75 110 TYR A C 1
ATOM 939 O O . TYR A 1 110 ? 6.677 1.965 0.949 1.00 93.75 110 TYR A O 1
ATOM 947 N N . GLY A 1 111 ? 7.318 3.377 2.560 1.00 94.12 111 GLY A N 1
ATOM 948 C CA . GLY A 1 111 ? 6.016 4.019 2.711 1.00 94.12 111 GLY A CA 1
ATOM 949 C C . GLY A 1 111 ? 5.085 3.186 3.589 1.00 94.12 111 GLY A C 1
ATOM 950 O O . GLY A 1 111 ? 5.545 2.525 4.521 1.00 94.12 111 GLY A O 1
ATOM 951 N N . VAL A 1 112 ? 3.786 3.254 3.300 1.00 96.31 112 VAL A N 1
ATOM 952 C CA . VAL A 1 112 ? 2.736 2.490 3.988 1.00 96.31 112 VAL A CA 1
ATOM 953 C C . VAL A 1 112 ? 2.586 1.142 3.294 1.00 96.31 112 VAL A C 1
ATOM 955 O O . VAL A 1 112 ? 2.257 1.085 2.110 1.00 96.31 112 VAL A O 1
ATOM 958 N N . SER A 1 113 ? 2.881 0.064 4.011 1.00 95.00 113 SER A N 1
ATOM 959 C CA . SER A 1 113 ? 2.847 -1.292 3.476 1.00 95.00 113 SER A CA 1
ATOM 960 C C . SER A 1 113 ? 1.461 -1.917 3.591 1.00 95.00 113 SER A C 1
ATOM 962 O O . SER A 1 113 ? 0.605 -1.470 4.353 1.00 95.00 113 SER A O 1
ATOM 964 N N . HIS A 1 114 ? 1.249 -2.993 2.839 1.00 95.19 114 HIS A N 1
ATOM 965 C CA . HIS A 1 114 ? 0.042 -3.795 2.964 1.00 95.19 114 HIS A CA 1
ATOM 966 C C . HIS A 1 114 ? -0.096 -4.335 4.395 1.00 95.19 114 HIS A C 1
ATOM 968 O O . HIS A 1 114 ? 0.882 -4.827 4.958 1.00 95.19 114 HIS A O 1
ATOM 974 N N . ALA A 1 115 ? -1.316 -4.274 4.938 1.00 94.56 115 ALA A N 1
ATOM 975 C CA . ALA A 1 115 ? -1.677 -4.662 6.301 1.00 94.56 115 ALA A CA 1
ATOM 976 C C . ALA A 1 115 ? -1.161 -3.741 7.423 1.00 94.56 115 ALA A C 1
ATOM 978 O O . ALA A 1 115 ? -1.472 -4.000 8.589 1.00 94.56 115 ALA A O 1
ATOM 979 N N . ASP A 1 116 ? -0.444 -2.652 7.114 1.00 96.00 116 ASP A N 1
ATOM 980 C CA . ASP A 1 116 ? -0.028 -1.676 8.130 1.00 96.00 116 ASP A CA 1
ATOM 981 C C . ASP A 1 116 ? -1.223 -1.082 8.877 1.00 96.00 116 ASP A C 1
ATOM 983 O O . ASP A 1 116 ? -1.108 -0.793 10.063 1.00 96.00 116 ASP A O 1
ATOM 987 N N . GLU A 1 117 ? -2.378 -0.940 8.228 1.00 96.06 117 GLU A N 1
ATOM 988 C CA . GLU A 1 117 ? -3.598 -0.429 8.843 1.00 96.06 117 GLU A CA 1
ATOM 989 C C . GLU A 1 117 ? -4.203 -1.401 9.871 1.00 96.06 117 GLU A C 1
ATOM 991 O O . GLU A 1 117 ? -4.859 -0.976 10.824 1.00 96.06 117 GLU A O 1
ATOM 996 N N . LEU A 1 118 ? -3.969 -2.713 9.715 1.00 95.38 118 LEU A N 1
ATOM 997 C CA . LEU A 1 118 ? -4.587 -3.744 10.558 1.00 95.38 118 LEU A CA 1
ATOM 998 C C . LEU A 1 118 ? -4.096 -3.692 12.002 1.00 95.38 118 LEU A C 1
ATOM 1000 O O . LEU A 1 118 ? -4.845 -4.056 12.908 1.00 95.38 118 LEU A O 1
ATOM 1004 N N . GLN A 1 119 ? -2.874 -3.212 12.239 1.00 94.38 119 GLN A N 1
ATOM 1005 C CA . GLN A 1 119 ? -2.347 -3.051 13.597 1.00 94.38 119 GLN A CA 1
ATOM 1006 C C . GLN A 1 119 ? -3.065 -1.953 14.398 1.00 94.38 119 GLN A C 1
ATOM 1008 O O . GLN A 1 119 ? -2.963 -1.933 15.620 1.00 94.38 119 GLN A O 1
ATOM 1013 N N . TYR A 1 120 ? -3.810 -1.069 13.724 1.00 96.19 120 TYR A N 1
ATOM 1014 C CA . TYR A 1 120 ? -4.628 -0.032 14.360 1.00 96.19 120 TYR A CA 1
ATOM 1015 C C . TYR A 1 120 ? -6.080 -0.469 14.590 1.00 96.19 120 TYR A C 1
ATOM 1017 O O . TYR A 1 120 ? -6.841 0.249 15.233 1.00 96.19 120 TYR A O 1
ATOM 1025 N N . LEU A 1 121 ? -6.465 -1.643 14.079 1.00 95.94 121 LEU A N 1
ATOM 1026 C CA . LEU A 1 121 ? -7.771 -2.271 14.311 1.00 95.94 121 LEU A CA 1
ATOM 1027 C C . LEU A 1 121 ? -7.682 -3.463 15.264 1.00 95.94 121 LEU A C 1
ATOM 1029 O O . LEU A 1 121 ? -8.592 -3.703 16.055 1.00 95.94 121 LEU A O 1
ATOM 1033 N N . PHE A 1 122 ? -6.587 -4.214 15.189 1.00 94.25 122 PHE A N 1
ATOM 1034 C CA . PHE A 1 122 ? -6.356 -5.419 15.970 1.00 94.25 122 PHE A CA 1
ATOM 1035 C C . PHE A 1 122 ? -5.035 -5.300 16.732 1.00 94.25 122 PHE A C 1
ATOM 1037 O O . PHE A 1 122 ? -4.078 -4.740 16.198 1.00 94.25 122 PHE A O 1
ATOM 1044 N N . PRO A 1 123 ? -4.908 -5.912 17.924 1.00 89.56 123 PRO A N 1
ATOM 1045 C CA . PRO A 1 123 ? -3.677 -5.883 18.718 1.00 89.56 123 PRO A CA 1
ATOM 1046 C C . PRO A 1 123 ? -2.585 -6.815 18.145 1.00 89.56 123 PRO A C 1
ATOM 1048 O O . PRO A 1 123 ? -1.887 -7.515 18.875 1.00 89.56 123 PRO A O 1
ATOM 1051 N N . VAL A 1 124 ? -2.439 -6.871 16.815 1.00 86.94 124 VAL A N 1
ATOM 1052 C CA . VAL A 1 124 ? -1.394 -7.649 16.130 1.00 86.94 124 VAL A CA 1
ATOM 1053 C C . VAL A 1 124 ? -0.024 -6.993 16.284 1.00 86.94 124 VAL A C 1
ATOM 1055 O O . VAL A 1 124 ? 0.981 -7.701 16.349 1.00 86.94 124 VAL A O 1
ATOM 1058 N N . GLY A 1 125 ? 0.022 -5.663 16.420 1.00 81.25 125 GLY A N 1
ATOM 1059 C CA . GLY A 1 125 ? 1.271 -4.928 16.612 1.00 81.25 125 GLY A CA 1
ATOM 1060 C C . GLY A 1 125 ? 1.987 -5.305 17.909 1.00 81.25 125 GLY A C 1
ATOM 1061 O O . GLY A 1 125 ? 3.194 -5.519 17.898 1.00 81.25 125 GLY A O 1
ATOM 1062 N N . GLU A 1 126 ? 1.244 -5.542 18.994 1.00 82.75 126 GLU A N 1
ATOM 1063 C CA . GLU A 1 126 ? 1.806 -5.990 20.280 1.00 82.75 126 GLU A CA 1
ATOM 1064 C C . GLU A 1 126 ? 2.516 -7.352 20.183 1.00 82.75 126 GLU A C 1
ATOM 1066 O O . GLU A 1 126 ? 3.404 -7.667 20.976 1.00 82.75 126 GLU A O 1
ATOM 1071 N N . GLN A 1 127 ? 2.129 -8.188 19.215 1.00 86.56 127 GLN A N 1
ATOM 1072 C CA . GLN A 1 127 ? 2.719 -9.511 19.014 1.00 86.56 127 GLN A CA 1
ATOM 1073 C C . GLN A 1 127 ? 3.845 -9.499 17.981 1.00 86.56 127 GLN A C 1
ATOM 1075 O O . GLN A 1 127 ? 4.824 -10.229 18.148 1.00 86.56 127 GLN A O 1
ATOM 1080 N N . LEU A 1 128 ? 3.697 -8.700 16.923 1.00 89.50 128 LEU A N 1
ATOM 1081 C CA . LEU A 1 128 ? 4.594 -8.691 15.768 1.00 89.50 128 LEU A CA 1
ATOM 1082 C C . LEU A 1 128 ? 5.696 -7.625 15.862 1.00 89.50 128 LEU A C 1
ATOM 1084 O O . LEU A 1 128 ? 6.780 -7.842 15.329 1.00 89.50 128 LEU A O 1
ATOM 1088 N N . PHE A 1 129 ? 5.462 -6.527 16.584 1.00 91.06 129 PHE A N 1
ATOM 1089 C CA . PHE A 1 129 ? 6.363 -5.375 16.706 1.00 91.06 129 PHE A CA 1
ATOM 1090 C C . PHE A 1 129 ? 6.721 -5.084 18.172 1.00 91.06 129 PHE A C 1
ATOM 1092 O O . PHE A 1 129 ? 6.693 -3.944 18.624 1.00 91.06 129 PHE A O 1
ATOM 1099 N N . LYS A 1 130 ? 7.067 -6.132 18.930 1.00 87.50 130 LYS A N 1
ATOM 1100 C CA . LYS A 1 130 ? 7.319 -6.072 20.388 1.00 87.50 130 LYS A CA 1
ATOM 1101 C C . LYS A 1 130 ? 8.369 -5.047 20.815 1.00 87.50 130 LYS A C 1
ATOM 1103 O O . LYS A 1 130 ? 8.298 -4.540 21.928 1.00 87.50 130 LYS A O 1
ATOM 1108 N N . ASP A 1 131 ? 9.328 -4.772 19.938 1.00 89.69 131 ASP A N 1
ATOM 1109 C CA . ASP A 1 131 ? 10.438 -3.855 20.195 1.00 89.69 131 ASP A CA 1
ATOM 1110 C C . ASP A 1 131 ? 10.158 -2.429 19.684 1.00 89.69 131 ASP A C 1
ATOM 1112 O O . ASP A 1 131 ? 11.057 -1.592 19.651 1.00 89.69 131 ASP A O 1
ATOM 1116 N N . THR A 1 132 ? 8.930 -2.141 19.238 1.00 91.12 132 THR A N 1
ATOM 1117 C CA . THR A 1 132 ? 8.513 -0.823 18.743 1.00 91.12 132 THR A CA 1
ATOM 1118 C C . THR A 1 132 ? 7.390 -0.270 19.610 1.00 91.12 132 THR A C 1
ATOM 1120 O O . THR A 1 132 ? 6.278 -0.794 19.622 1.00 91.12 132 THR A O 1
ATOM 1123 N N . GLU A 1 133 ? 7.677 0.808 20.335 1.00 91.88 133 GLU A N 1
ATOM 1124 C CA . GLU A 1 133 ? 6.657 1.534 21.088 1.00 91.88 133 GLU A CA 1
ATOM 1125 C C . GLU A 1 133 ? 5.766 2.344 20.138 1.00 91.88 133 GLU A C 1
ATOM 1127 O O . GLU A 1 133 ? 6.249 2.955 19.182 1.00 91.88 133 GLU A O 1
ATOM 1132 N N . LEU A 1 134 ? 4.459 2.358 20.410 1.00 93.00 134 LEU A N 1
ATOM 1133 C CA . LEU A 1 134 ? 3.514 3.189 19.673 1.00 93.00 134 LEU A CA 1
ATOM 1134 C C . LEU A 1 134 ? 3.712 4.664 20.033 1.00 93.00 134 LEU A C 1
ATOM 1136 O O . LEU A 1 134 ? 3.816 5.036 21.203 1.00 93.00 134 LEU A O 1
ATOM 1140 N N . SER A 1 135 ? 3.728 5.509 19.008 1.00 96.12 135 SER A N 1
ATOM 1141 C CA . SER A 1 135 ? 3.764 6.959 19.160 1.00 96.12 135 SER A CA 1
ATOM 1142 C C . SER A 1 135 ? 2.411 7.510 19.624 1.00 96.12 135 SER A C 1
ATOM 1144 O O . SER A 1 135 ? 1.386 6.822 19.636 1.00 96.12 135 SER A O 1
ATOM 1146 N N . LYS A 1 136 ? 2.382 8.799 19.978 1.00 97.88 136 LYS A N 1
ATOM 1147 C CA . LYS A 1 136 ? 1.123 9.493 20.276 1.00 97.88 136 LYS A CA 1
ATOM 1148 C C . LYS A 1 136 ? 0.201 9.485 19.053 1.00 97.88 136 LYS A C 1
ATOM 1150 O O . LYS A 1 136 ? -0.997 9.261 19.189 1.00 97.88 136 LYS A O 1
ATOM 1155 N N . GLU A 1 137 ? 0.773 9.693 17.875 1.00 98.25 137 GLU A N 1
ATOM 1156 C CA . GLU A 1 137 ? 0.079 9.701 16.593 1.00 98.25 137 GLU A CA 1
ATOM 1157 C C . GLU A 1 137 ? -0.467 8.308 16.244 1.00 98.25 137 GLU A C 1
ATOM 1159 O O . GLU A 1 137 ? -1.585 8.203 15.747 1.00 98.25 137 GLU A O 1
ATOM 1164 N N . ASP A 1 138 ? 0.250 7.231 16.583 1.00 97.06 138 ASP A N 1
ATOM 1165 C CA . ASP A 1 138 ? -0.258 5.864 16.416 1.00 97.06 138 ASP A CA 1
ATOM 1166 C C . ASP A 1 138 ? -1.532 5.649 17.246 1.00 97.06 138 ASP A C 1
ATOM 1168 O O . ASP A 1 138 ? -2.521 5.125 16.738 1.00 97.06 138 ASP A O 1
ATOM 1172 N N . HIS A 1 139 ? -1.549 6.101 18.505 1.00 96.88 139 HIS A N 1
ATOM 1173 C CA . HIS A 1 139 ? -2.743 6.017 19.352 1.00 96.88 139 HIS A CA 1
ATOM 1174 C C . HIS A 1 139 ? -3.917 6.846 18.810 1.00 96.88 139 HIS A C 1
ATOM 1176 O O . HIS A 1 139 ? -5.071 6.431 18.928 1.00 96.88 139 HIS A O 1
ATOM 1182 N N . GLU A 1 140 ? -3.645 8.001 18.200 1.00 98.31 140 GLU A N 1
ATOM 1183 C CA . GLU A 1 140 ? -4.672 8.797 17.518 1.00 98.31 140 GLU A CA 1
ATOM 1184 C C . GLU A 1 140 ? -5.262 8.025 16.329 1.00 98.31 140 GLU A C 1
ATOM 1186 O O . GLU A 1 140 ? -6.482 7.992 16.160 1.00 98.31 140 GLU A O 1
ATOM 1191 N N . ILE A 1 141 ? -4.425 7.325 15.562 1.00 98.06 141 ILE A N 1
ATOM 1192 C CA . ILE A 1 141 ? -4.862 6.507 14.427 1.00 98.06 141 ILE A CA 1
ATOM 1193 C C . ILE A 1 141 ? -5.634 5.262 14.881 1.00 98.06 141 ILE A C 1
ATOM 1195 O O . ILE A 1 141 ? -6.609 4.910 14.220 1.00 98.06 141 ILE A O 1
ATOM 1199 N N . ILE A 1 142 ? -5.301 4.652 16.028 1.00 97.56 142 ILE A N 1
ATOM 1200 C CA . ILE A 1 142 ? -6.130 3.594 16.643 1.00 97.56 142 ILE A CA 1
ATOM 1201 C C . ILE A 1 142 ? -7.553 4.105 16.876 1.00 97.56 142 ILE A C 1
ATOM 1203 O O . ILE A 1 142 ? -8.519 3.447 16.486 1.00 97.56 142 ILE A O 1
ATOM 1207 N N . ASN A 1 143 ? -7.697 5.287 17.480 1.00 98.38 143 ASN A N 1
ATOM 1208 C CA . ASN A 1 143 ? -9.017 5.858 17.746 1.00 98.38 143 ASN A CA 1
ATOM 1209 C C . ASN A 1 143 ? -9.775 6.126 16.439 1.00 98.38 143 ASN A C 1
ATOM 1211 O O . ASN A 1 143 ? -10.917 5.703 16.307 1.00 98.38 143 ASN A O 1
ATOM 1215 N N . ILE A 1 144 ? -9.122 6.740 15.445 1.00 98.12 144 ILE A N 1
ATOM 1216 C CA . ILE A 1 144 ? -9.739 7.026 14.140 1.00 98.12 144 ILE A CA 1
ATOM 1217 C C . ILE A 1 144 ? -10.184 5.737 13.439 1.00 98.12 144 ILE A C 1
ATOM 1219 O O . ILE A 1 144 ? -11.310 5.661 12.955 1.00 98.12 144 ILE A O 1
ATOM 1223 N N . MET A 1 145 ? -9.320 4.721 13.375 1.00 98.06 145 MET A N 1
ATOM 1224 C CA . MET A 1 145 ? -9.613 3.472 12.670 1.00 98.06 145 MET A CA 1
ATOM 1225 C C . MET A 1 145 ? -10.727 2.685 13.359 1.00 98.06 145 MET A C 1
ATOM 1227 O O . MET A 1 145 ? -11.653 2.221 12.693 1.00 98.06 145 MET A O 1
ATOM 1231 N N . THR A 1 146 ? -10.677 2.556 14.686 1.00 98.12 146 THR A N 1
ATOM 1232 C CA . THR A 1 146 ? -11.712 1.833 15.439 1.00 98.12 146 THR A CA 1
ATOM 1233 C C . THR A 1 146 ? -13.058 2.553 15.401 1.00 98.12 146 THR A C 1
ATOM 1235 O O . THR A 1 146 ? -14.081 1.896 15.216 1.00 98.12 146 THR A O 1
ATOM 1238 N N . GLU A 1 147 ? -13.075 3.885 15.484 1.00 98.38 147 GLU A N 1
ATOM 1239 C CA . GLU A 1 147 ? -14.293 4.690 15.363 1.00 98.38 147 GLU A CA 1
ATOM 1240 C C . GLU A 1 147 ? -14.881 4.629 13.946 1.00 98.38 147 GLU A C 1
ATOM 1242 O O . GLU A 1 147 ? -16.085 4.423 13.796 1.00 98.38 147 GLU A O 1
ATOM 1247 N N . LEU A 1 148 ? -14.048 4.731 12.902 1.00 97.69 148 LEU A N 1
ATOM 1248 C CA . LEU A 1 148 ? -14.481 4.611 11.505 1.00 97.69 148 LEU A CA 1
ATOM 1249 C C . LEU A 1 148 ? -15.206 3.280 11.259 1.00 97.69 148 LEU A C 1
ATOM 1251 O O . LEU A 1 148 ? -16.314 3.264 10.722 1.00 97.69 148 LEU A O 1
ATOM 1255 N N . TRP A 1 149 ? -14.593 2.168 11.670 1.00 97.88 149 TRP A N 1
ATOM 1256 C CA . TRP A 1 149 ? -15.162 0.834 11.476 1.00 97.88 149 TRP A CA 1
ATOM 1257 C C . TRP A 1 149 ? -16.371 0.565 12.379 1.00 97.88 149 TRP A C 1
ATOM 1259 O O . TRP A 1 149 ? -17.316 -0.090 11.938 1.00 97.88 149 TRP A O 1
ATOM 1269 N N . TYR A 1 150 ? -16.379 1.089 13.609 1.00 98.25 150 TYR A N 1
ATOM 1270 C CA . TYR A 1 150 ? -17.545 1.027 14.494 1.00 98.25 150 TYR A CA 1
ATOM 1271 C C . TYR A 1 150 ? -18.745 1.765 13.891 1.00 98.25 150 TYR A C 1
ATOM 1273 O O . TYR A 1 150 ? -19.825 1.188 13.794 1.00 98.25 150 TYR A O 1
ATOM 1281 N N . ASN A 1 151 ? -18.556 3.005 13.432 1.00 98.19 151 ASN A N 1
ATOM 1282 C CA . ASN A 1 151 ? -19.635 3.823 12.875 1.00 98.19 151 ASN A CA 1
ATOM 1283 C C . ASN A 1 151 ? -20.247 3.184 11.621 1.00 98.19 151 ASN A C 1
ATOM 1285 O O . ASN A 1 151 ? -21.473 3.167 11.480 1.00 98.19 151 ASN A O 1
ATOM 1289 N N . PHE A 1 152 ? -19.407 2.603 10.756 1.00 97.75 152 PHE A N 1
ATOM 1290 C CA . PHE A 1 152 ? -19.872 1.854 9.589 1.00 97.75 152 PHE A CA 1
ATOM 1291 C C . PHE A 1 152 ? -20.682 0.610 9.988 1.00 97.75 152 PHE A C 1
ATOM 1293 O O . PHE A 1 152 ? -21.709 0.315 9.382 1.00 97.75 152 PHE A O 1
ATOM 1300 N N . ALA A 1 153 ? -20.259 -0.116 11.029 1.00 97.94 153 ALA A N 1
ATOM 1301 C CA . ALA A 1 153 ? -20.989 -1.285 11.520 1.00 97.94 153 ALA A CA 1
ATOM 1302 C C . ALA A 1 153 ? -22.321 -0.927 12.209 1.00 97.94 153 ALA A C 1
ATOM 1304 O O . ALA A 1 153 ? -23.278 -1.694 12.107 1.00 97.94 153 ALA A O 1
ATOM 1305 N N . ASP A 1 154 ? -22.380 0.207 12.910 1.00 98.31 154 ASP A N 1
ATOM 1306 C CA . ASP A 1 154 ? -23.567 0.668 13.639 1.00 98.31 154 ASP A CA 1
ATOM 1307 C C . ASP A 1 154 ? -24.624 1.275 12.708 1.00 98.31 154 ASP A C 1
ATOM 1309 O O .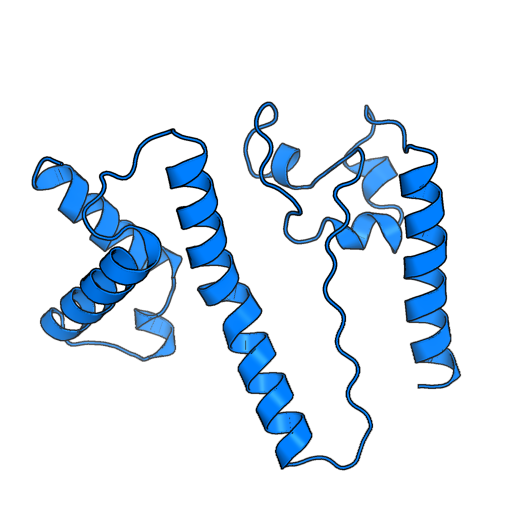 ASP A 1 154 ? -25.815 0.983 12.830 1.00 98.31 154 ASP A O 1
ATOM 1313 N N . SER A 1 155 ? -24.194 2.110 11.757 1.00 96.81 155 SER A N 1
ATOM 1314 C CA . SER A 1 155 ? -25.107 2.989 11.014 1.00 96.81 155 SER A CA 1
ATOM 1315 C C . SER A 1 155 ? -24.966 2.970 9.491 1.00 96.81 155 SER A C 1
ATOM 1317 O O . SER A 1 155 ? -25.846 3.505 8.813 1.00 96.81 155 SER A O 1
ATOM 1319 N N . GLY A 1 156 ? -23.939 2.302 8.955 1.00 90.12 156 GLY A N 1
ATOM 1320 C CA . GLY A 1 156 ? -23.636 2.277 7.521 1.00 90.12 156 GLY A CA 1
ATOM 1321 C C . GLY A 1 156 ? -23.111 3.609 7.025 1.00 90.12 156 GLY A C 1
ATOM 1322 O O . GLY A 1 156 ? -23.731 4.142 6.075 1.00 90.12 156 GLY A O 1
#

pLDDT: mean 89.69, std 9.52, range [55.06, 98.38]

InterPro domains:
  IPR002018 Carboxylesterase, type B [PF00135] (18-156)
  IPR029058 Alpha/Beta hydrolase fold [G3DSA:3.40.50.1820] (2-156)
  IPR029058 Alpha/Beta hydrolase fold [SSF53474] (22-156)

Foldseek 3Di:
DDPVVVVVQLVVCCVLLCVCVVVVDPDPVVSVVVSVVLCCVLPNPHDQDPDPSSLLSVVVSCCCSPPDVVVVVVVVVCVVPHPDDDDDDDDQDDWQDACCVVVNNVPDDNGHDPCNLVVLVDVVCVVPVVVTDGDPVSVVSSCVSNVVVVCVVPPD

Sequence (156 aa):
MNKQRKRIFMHEMLLSLFYEERYRLRDAQFRDEISSSIRKFYFGSEDIDESDEARFKVIDMYSDAWFNHGTHEAIQEFIANQTSPVYYYYFAYRGSASFSSIFGDTERNYGVSHADELQYLFPVGEQLFKDTELSKEDHEIINIMTELWYNFADSG

Radius of gyration: 19.38 Å; chains: 1; bounding box: 51×28×50 Å

Secondary structure (DSSP, 8-state):
--HHHHHHHHHHHHHHS-HHHHHT---HHHHHHHHHHHHHHHHTT----SSHHHHHHHHHHHHIIIIIHHHHHHHHHHHHH--S-----------S--THHHHS-SSS--SSPTTGGGGGTSTTHHHH-TT-PPPHHHHHHHHHHHHHHHHHHHH-